Protein AF-A0A843FD79-F1 (afdb_monomer_lite)

Secondary structure (DSSP, 8-state):
--S--HHHHHHHHHHHHHH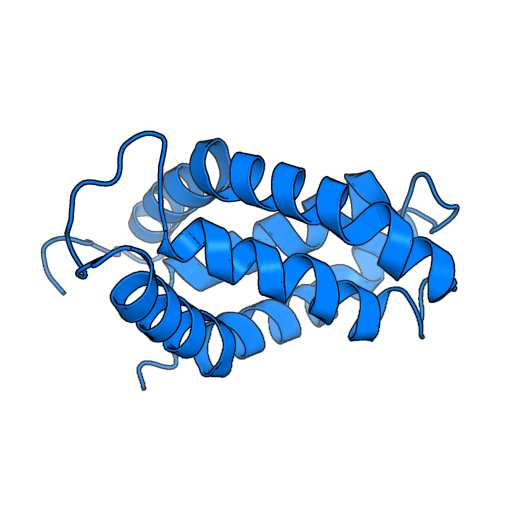HHHHTGGGT--HHHHHHTHHHHHHHHHHHIIIIIHHHHHHHHHHHH---TT---SS--HHHHHHHHHHHHHHIIIIITTTS---HHHHHHHHHHHHHHHHHIIIIIIHHHHHHHHHHHH---TT--

Sequence (145 aa):
MKLWNPIAFFISLIMSIIMPLIFATPMGMPVEICFLMWPVRWVVAYFLVNLIVHPLGLKLAGKVFGFKLGMKTGLWNPLAFFISLIMSFIMPLIFGVPIGQLPVDVLLYMWPVRWVVAYFIVSQAVNPLAFKLAGKVFGFNPMKN

pLDDT: mean 87.99, std 10.43, range [41.44, 96.81]

Radius of gyration: 15.22 Å; chains: 1; bounding box: 39×25×46 Å

Foldseek 3Di:
DPLDDLLLLQLLLVCLQPLCVVPLVVVPDDNVNSVVCSVVSSVVSSCCCVPPQQVVQQVCLCVPVVDDPPDDADLDDSSLLSSLLVCLLPSCVVPVVPPSVHDPVNSVVCSVVSSVVSSNCCSPPRSVVSVVCCCVPVVDDPVPD

Structure (mmCIF, N/CA/C/O backbone):
data_AF-A0A843FD79-F1
#
_entry.id   AF-A0A843FD79-F1
#
loop_
_atom_site.group_PDB
_atom_site.id
_atom_site.type_symbol
_atom_site.label_atom_id
_atom_site.label_alt_id
_atom_site.label_comp_id
_atom_site.label_asym_id
_atom_site.label_entity_id
_atom_site.label_seq_id
_atom_site.pdbx_PDB_ins_code
_atom_site.Cartn_x
_atom_site.Cartn_y
_atom_site.Cartn_z
_atom_site.occupancy
_atom_site.B_iso_or_equiv
_atom_site.auth_seq_id
_atom_site.auth_comp_id
_atom_site.auth_asym_id
_atom_site.auth_atom_id
_atom_site.pdbx_PDB_model_num
ATOM 1 N N . MET A 1 1 ? -2.395 15.066 14.502 1.00 46.78 1 MET A N 1
ATOM 2 C CA . MET A 1 1 ? -1.981 13.893 13.698 1.00 46.78 1 MET A CA 1
ATOM 3 C C . MET A 1 1 ? -1.102 13.006 14.565 1.00 46.78 1 MET A C 1
ATOM 5 O O . MET A 1 1 ? -0.125 13.514 15.096 1.00 46.78 1 MET A O 1
ATOM 9 N N . LYS A 1 2 ? -1.436 11.722 14.751 1.00 59.25 2 LYS A N 1
ATOM 10 C CA . LYS A 1 2 ? -0.494 10.763 15.352 1.00 59.25 2 LYS A CA 1
ATOM 11 C C . LYS A 1 2 ? 0.445 10.302 14.231 1.00 59.25 2 LYS A C 1
ATOM 13 O O . LYS A 1 2 ? 0.011 9.582 13.341 1.00 59.25 2 LYS A O 1
ATOM 18 N N . LEU A 1 3 ? 1.695 10.769 14.242 1.00 67.94 3 LEU A N 1
ATOM 19 C CA . LEU A 1 3 ? 2.735 10.342 13.287 1.00 67.94 3 LEU A CA 1
ATOM 20 C C . LEU A 1 3 ? 3.092 8.856 13.438 1.00 67.94 3 LEU A C 1
ATOM 22 O O . LEU A 1 3 ? 3.591 8.230 12.505 1.00 67.94 3 LEU A O 1
ATO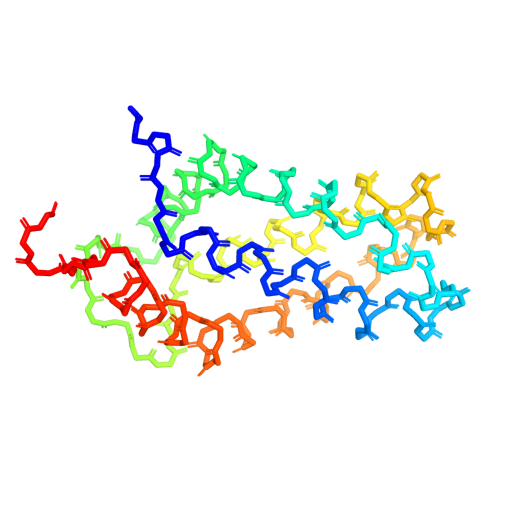M 26 N N . TRP A 1 4 ? 2.822 8.298 14.617 1.00 84.62 4 TRP A N 1
ATOM 27 C CA . TRP A 1 4 ? 3.054 6.903 14.939 1.00 84.62 4 TRP A CA 1
ATOM 28 C C . TRP A 1 4 ? 1.759 6.096 14.862 1.00 84.62 4 TRP A C 1
ATOM 30 O O . TRP A 1 4 ? 0.822 6.327 15.630 1.00 84.62 4 TRP A O 1
ATOM 40 N N . ASN A 1 5 ? 1.724 5.135 13.940 1.00 87.25 5 ASN A N 1
ATOM 41 C CA . ASN A 1 5 ? 0.656 4.154 13.820 1.00 87.25 5 ASN A CA 1
ATOM 42 C C . ASN A 1 5 ? 1.277 2.765 13.580 1.00 87.25 5 ASN A C 1
ATOM 44 O O . ASN A 1 5 ? 1.663 2.459 12.448 1.00 87.25 5 ASN A O 1
ATOM 48 N N . PRO A 1 6 ? 1.366 1.911 14.616 1.00 88.50 6 PRO A N 1
ATOM 49 C CA . PRO A 1 6 ? 2.049 0.623 14.514 1.00 88.50 6 PRO A CA 1
ATOM 50 C C . PRO A 1 6 ? 1.330 -0.364 13.586 1.00 88.50 6 PRO A C 1
ATOM 52 O O . PRO A 1 6 ? 1.966 -1.237 13.006 1.00 88.50 6 PRO A O 1
ATOM 55 N N . ILE A 1 7 ? 0.017 -0.221 13.388 1.00 89.75 7 ILE A N 1
ATOM 56 C CA . ILE A 1 7 ? -0.720 -1.051 12.428 1.00 89.75 7 ILE A CA 1
ATOM 57 C C . ILE A 1 7 ? -0.355 -0.625 11.006 1.00 89.75 7 ILE A C 1
ATOM 59 O O . ILE A 1 7 ? 0.034 -1.458 10.191 1.00 89.75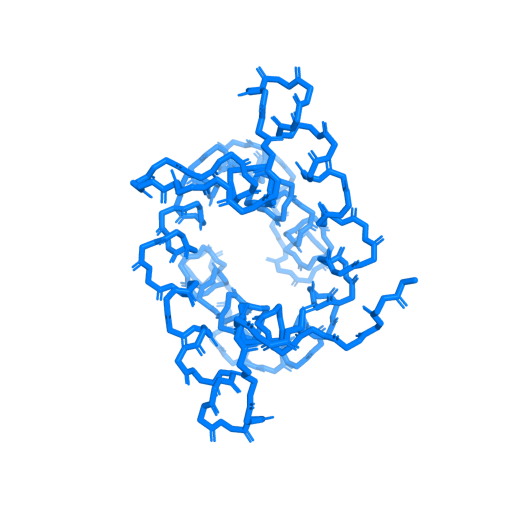 7 ILE A O 1
ATOM 63 N N . ALA A 1 8 ? -0.413 0.680 10.718 1.00 90.00 8 ALA A N 1
ATOM 64 C CA . ALA A 1 8 ? -0.031 1.203 9.408 1.00 90.00 8 ALA A CA 1
ATOM 65 C C . ALA A 1 8 ? 1.438 0.909 9.074 1.00 90.00 8 ALA A C 1
ATOM 67 O O . ALA A 1 8 ? 1.737 0.664 7.911 1.00 90.00 8 ALA A O 1
ATOM 68 N N . PHE A 1 9 ? 2.323 0.871 10.079 1.00 94.06 9 PHE A N 1
ATOM 69 C CA . PHE A 1 9 ? 3.720 0.449 9.945 1.00 94.06 9 PHE A CA 1
ATOM 70 C C . PHE A 1 9 ? 3.830 -0.951 9.337 1.00 94.06 9 P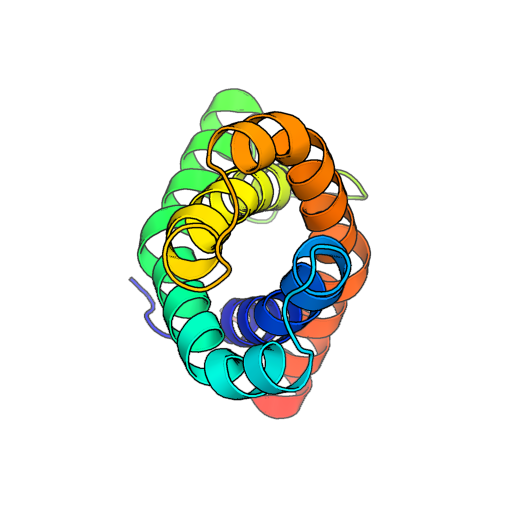HE A C 1
ATOM 72 O O . PHE A 1 9 ? 4.509 -1.128 8.329 1.00 94.06 9 PHE A O 1
ATOM 79 N N . PHE A 1 10 ? 3.138 -1.940 9.910 1.00 95.31 10 PHE A N 1
ATOM 80 C CA . PHE A 1 10 ? 3.199 -3.313 9.408 1.00 95.31 10 PHE A CA 1
ATOM 81 C C . PHE A 1 10 ? 2.461 -3.481 8.081 1.00 95.31 10 PHE A C 1
ATOM 83 O O . PHE A 1 10 ? 2.961 -4.179 7.201 1.00 95.31 10 PHE A O 1
ATOM 90 N N . ILE A 1 11 ? 1.313 -2.819 7.895 1.00 93.88 11 ILE A N 1
ATOM 91 C CA . ILE A 1 11 ? 0.595 -2.865 6.616 1.00 93.88 11 ILE A CA 1
ATOM 92 C C . ILE A 1 11 ? 1.478 -2.310 5.496 1.00 93.88 11 ILE A C 1
ATOM 94 O O . ILE A 1 11 ? 1.640 -2.972 4.473 1.00 93.88 11 ILE A O 1
ATOM 98 N N . SER A 1 12 ? 2.078 -1.129 5.673 1.00 95.12 12 SER A N 1
ATOM 99 C CA . SER A 1 12 ? 2.940 -0.542 4.645 1.00 95.12 12 SER A CA 1
ATOM 100 C C . SER A 1 12 ? 4.194 -1.386 4.409 1.00 95.12 12 SER A C 1
ATOM 102 O O . SER A 1 12 ? 4.600 -1.554 3.259 1.00 95.12 12 SER A O 1
ATOM 104 N N . LEU A 1 13 ? 4.786 -1.957 5.463 1.00 96.06 13 LEU A N 1
ATOM 105 C CA . LEU A 1 13 ? 5.967 -2.819 5.373 1.00 96.06 13 LEU A CA 1
ATOM 106 C C . LEU A 1 13 ? 5.689 -4.057 4.519 1.00 96.06 13 LEU A C 1
ATOM 108 O O . LEU A 1 13 ? 6.437 -4.348 3.591 1.00 96.06 13 LEU A O 1
ATOM 112 N N . ILE A 1 14 ? 4.582 -4.744 4.795 1.00 96.25 14 ILE A N 1
ATOM 113 C CA . ILE A 1 14 ? 4.208 -5.985 4.116 1.00 96.25 14 ILE A CA 1
ATOM 114 C C . ILE A 1 14 ? 3.745 -5.695 2.680 1.00 96.25 14 ILE A C 1
ATOM 116 O O . ILE A 1 14 ? 4.229 -6.302 1.722 1.00 96.25 14 ILE A O 1
ATOM 120 N N . MET A 1 15 ? 2.844 -4.726 2.498 1.00 96.06 15 MET A N 1
ATOM 121 C CA . MET A 1 15 ? 2.272 -4.413 1.182 1.00 96.06 15 MET A CA 1
ATOM 122 C C . MET A 1 15 ? 3.302 -3.846 0.197 1.00 96.06 15 MET A C 1
ATOM 124 O O . MET A 1 15 ? 3.159 -4.048 -1.010 1.00 96.06 15 MET A O 1
ATOM 128 N N . SER A 1 16 ? 4.347 -3.166 0.685 1.00 94.38 16 SER A N 1
ATOM 129 C CA . SER A 1 16 ? 5.426 -2.618 -0.155 1.00 94.38 16 SER A CA 1
ATOM 130 C C . SER A 1 16 ? 6.375 -3.674 -0.742 1.00 94.38 16 SER A C 1
ATOM 132 O O . SER A 1 16 ? 7.128 -3.346 -1.666 1.00 94.38 16 SER A O 1
ATOM 134 N N . ILE A 1 17 ? 6.304 -4.925 -0.266 1.00 93.81 17 ILE A N 1
ATOM 135 C CA . ILE A 1 17 ? 6.904 -6.104 -0.915 1.00 93.81 17 ILE A CA 1
ATOM 136 C C . ILE A 1 17 ? 5.864 -6.837 -1.755 1.00 93.81 17 ILE A C 1
ATOM 138 O O . ILE A 1 17 ? 6.091 -7.073 -2.939 1.00 93.81 17 ILE A O 1
ATOM 142 N N . ILE A 1 18 ? 4.728 -7.200 -1.150 1.00 94.69 18 ILE A N 1
ATOM 143 C CA . ILE A 1 18 ? 3.772 -8.129 -1.768 1.00 94.69 18 ILE A CA 1
ATOM 144 C C . ILE A 1 18 ? 3.249 -7.585 -3.100 1.00 94.69 18 ILE A C 1
ATOM 146 O O . ILE A 1 18 ? 3.234 -8.303 -4.096 1.00 94.69 18 ILE A O 1
ATOM 150 N N . MET A 1 19 ? 2.847 -6.313 -3.152 1.00 94.19 19 MET A N 1
ATOM 151 C CA . MET A 1 19 ? 2.248 -5.755 -4.369 1.00 94.19 19 MET A CA 1
ATOM 152 C C . MET A 1 19 ? 3.237 -5.676 -5.543 1.00 94.19 19 MET A C 1
ATOM 154 O O . MET A 1 19 ? 2.854 -6.054 -6.652 1.00 94.19 19 MET A O 1
ATOM 158 N N . PRO A 1 20 ? 4.493 -5.223 -5.356 1.00 89.94 20 PRO A N 1
ATOM 159 C CA . PRO A 1 20 ? 5.516 -5.339 -6.392 1.00 89.94 20 PRO A CA 1
ATOM 160 C C . PRO A 1 20 ? 5.803 -6.775 -6.836 1.00 89.94 20 PRO A C 1
ATOM 162 O O . PRO A 1 20 ? 5.903 -7.001 -8.036 1.00 89.94 20 PRO A O 1
ATOM 165 N N . LEU A 1 21 ? 5.863 -7.748 -5.922 1.00 91.75 21 LEU A N 1
ATOM 166 C CA . LEU A 1 21 ? 6.088 -9.147 -6.306 1.00 91.75 21 LEU A CA 1
ATOM 167 C C . LEU A 1 21 ? 4.946 -9.716 -7.157 1.00 91.75 21 LEU A C 1
ATOM 169 O O . LEU A 1 21 ? 5.200 -10.485 -8.076 1.00 91.75 21 LEU A O 1
ATOM 173 N N . ILE A 1 22 ? 3.698 -9.328 -6.883 1.00 92.75 22 ILE A N 1
ATOM 174 C CA . ILE A 1 22 ? 2.534 -9.802 -7.650 1.00 92.75 22 ILE A CA 1
ATOM 175 C C . ILE A 1 22 ? 2.448 -9.131 -9.024 1.00 92.75 22 ILE A C 1
ATOM 177 O O . ILE A 1 22 ? 2.030 -9.768 -9.984 1.00 92.75 22 ILE A O 1
ATOM 181 N N . PHE A 1 23 ? 2.794 -7.845 -9.129 1.00 89.38 23 PHE A N 1
ATOM 182 C CA . PHE A 1 23 ? 2.518 -7.069 -10.343 1.00 89.38 23 PHE A CA 1
ATOM 183 C C . PHE A 1 23 ? 3.764 -6.581 -11.075 1.00 89.38 23 PHE A C 1
ATOM 185 O O . PHE A 1 23 ? 3.795 -6.643 -12.291 1.00 89.38 23 PHE A O 1
ATOM 192 N N . ALA A 1 24 ? 4.785 -6.087 -10.381 1.00 82.06 24 ALA A N 1
ATOM 193 C CA . ALA A 1 24 ? 5.961 -5.524 -11.040 1.00 82.06 24 ALA A CA 1
ATOM 194 C C . ALA A 1 24 ? 6.935 -6.612 -11.514 1.00 82.06 24 ALA A C 1
ATOM 196 O O . ALA A 1 24 ? 7.432 -6.537 -12.635 1.00 82.06 24 ALA A O 1
ATOM 197 N N . THR A 1 25 ? 7.181 -7.642 -10.699 1.00 82.69 25 THR A N 1
ATOM 198 C CA . THR A 1 25 ? 8.107 -8.725 -11.066 1.00 82.69 25 THR A CA 1
ATOM 199 C C . THR A 1 25 ? 7.650 -9.506 -12.305 1.00 82.69 25 THR A C 1
ATOM 201 O O . THR A 1 25 ? 8.455 -9.656 -13.222 1.00 82.69 25 THR A O 1
ATOM 204 N N . PRO A 1 26 ? 6.371 -9.917 -12.434 1.00 83.62 26 PRO A N 1
ATOM 205 C CA . PRO A 1 26 ? 5.895 -10.576 -13.654 1.00 83.62 26 PRO A CA 1
ATOM 206 C C . PRO A 1 26 ? 5.915 -9.682 -14.901 1.00 83.62 26 PRO A C 1
ATOM 208 O O . PRO A 1 26 ? 5.852 -10.191 -16.013 1.00 83.62 26 PRO A O 1
ATOM 211 N N . MET A 1 27 ? 6.014 -8.361 -14.728 1.00 80.75 27 MET A N 1
ATOM 212 C CA . MET A 1 27 ? 6.122 -7.385 -15.819 1.00 80.75 27 MET A CA 1
ATOM 213 C C . MET A 1 27 ? 7.573 -7.053 -16.189 1.00 80.75 27 MET A C 1
ATOM 215 O O . MET A 1 27 ? 7.807 -6.121 -16.950 1.00 80.75 27 MET A O 1
ATOM 219 N N . GLY A 1 28 ? 8.548 -7.797 -15.658 1.00 80.06 28 GLY A N 1
ATOM 220 C CA . GLY A 1 28 ? 9.957 -7.655 -16.021 1.00 80.06 28 GLY A CA 1
ATOM 221 C C . GLY A 1 28 ? 10.807 -6.867 -15.027 1.00 80.06 28 GLY A C 1
ATOM 222 O O . GLY A 1 28 ? 11.992 -6.682 -15.287 1.00 80.06 28 GLY A O 1
ATOM 223 N N . MET A 1 29 ? 10.268 -6.438 -13.875 1.00 82.81 29 MET A N 1
ATOM 224 C CA . MET A 1 29 ? 11.102 -5.874 -12.805 1.00 82.81 29 MET A CA 1
ATOM 225 C C . MET A 1 29 ? 11.935 -6.985 -12.137 1.00 82.81 29 MET A C 1
ATOM 227 O O . MET A 1 29 ? 11.347 -7.896 -11.543 1.00 82.81 29 MET A O 1
ATOM 231 N N . PRO A 1 30 ? 13.278 -6.896 -12.132 1.00 87.81 30 PRO A N 1
ATOM 232 C CA . PRO A 1 30 ? 14.120 -7.841 -11.406 1.00 87.81 30 PRO A CA 1
ATOM 233 C C . PRO A 1 30 ? 13.769 -7.887 -9.915 1.00 87.81 30 PRO A C 1
ATOM 235 O O . PRO A 1 30 ? 13.499 -6.857 -9.282 1.00 87.81 30 PRO A O 1
ATOM 238 N N . VAL A 1 31 ? 13.786 -9.086 -9.336 1.00 88.81 31 VAL A N 1
ATOM 239 C CA . VAL A 1 31 ? 13.443 -9.316 -7.923 1.00 88.81 31 VAL A CA 1
ATOM 240 C C . VAL A 1 31 ? 14.408 -8.566 -6.999 1.00 88.81 31 VAL A C 1
ATOM 242 O O . VAL A 1 31 ? 14.004 -8.021 -5.972 1.00 88.81 31 VAL A O 1
ATOM 245 N N . GLU A 1 32 ? 15.669 -8.452 -7.397 1.00 89.50 32 GLU A N 1
ATOM 246 C CA . GLU A 1 32 ? 16.720 -7.726 -6.691 1.00 89.50 32 GLU A CA 1
ATOM 247 C C . GLU A 1 32 ? 16.376 -6.240 -6.580 1.00 89.50 32 GLU A C 1
ATOM 249 O O . GLU A 1 32 ? 16.468 -5.664 -5.498 1.00 89.50 32 GLU A O 1
ATOM 254 N N . ILE A 1 33 ? 15.896 -5.627 -7.668 1.00 85.62 33 ILE A N 1
ATOM 255 C CA . ILE A 1 33 ? 15.451 -4.226 -7.671 1.00 85.62 33 ILE A CA 1
ATOM 256 C C . ILE A 1 33 ? 14.215 -4.064 -6.783 1.00 85.62 33 ILE A C 1
ATOM 258 O O . ILE A 1 33 ? 14.094 -3.075 -6.051 1.00 85.62 33 ILE A O 1
ATOM 262 N N . CYS A 1 34 ? 13.312 -5.051 -6.785 1.00 87.69 34 CYS A N 1
ATOM 263 C CA . CYS A 1 34 ? 12.177 -5.062 -5.872 1.00 87.69 34 CYS A CA 1
ATOM 264 C C . CYS A 1 34 ? 12.649 -4.974 -4.411 1.00 87.69 34 CYS A C 1
ATOM 266 O O . CYS A 1 34 ? 12.173 -4.091 -3.692 1.00 87.69 34 CYS A O 1
ATOM 268 N N . PHE A 1 35 ? 13.606 -5.794 -3.976 1.00 91.25 35 PHE A N 1
ATOM 269 C CA . PHE A 1 35 ? 14.121 -5.749 -2.603 1.00 91.25 35 PHE A CA 1
ATOM 270 C C . PHE A 1 35 ? 14.998 -4.526 -2.313 1.00 91.25 35 PHE A C 1
ATOM 272 O O . PHE A 1 35 ? 14.864 -3.936 -1.243 1.00 91.25 35 PHE A O 1
ATOM 279 N N . LEU A 1 36 ? 15.826 -4.082 -3.258 1.00 91.56 36 LEU A N 1
ATOM 280 C CA . LEU A 1 36 ? 16.681 -2.903 -3.087 1.00 91.56 36 LEU A CA 1
ATOM 281 C C . LEU A 1 36 ? 15.851 -1.639 -2.826 1.00 91.56 36 LEU A C 1
ATOM 283 O O . LEU A 1 36 ? 16.153 -0.852 -1.933 1.00 91.56 36 LEU A O 1
ATOM 287 N N . MET A 1 37 ? 14.760 -1.470 -3.573 1.00 90.19 37 MET A N 1
ATOM 288 C CA . MET A 1 37 ? 13.866 -0.318 -3.445 1.00 90.19 37 MET A CA 1
ATOM 289 C C . MET A 1 37 ? 12.805 -0.492 -2.349 1.00 90.19 37 MET A C 1
ATOM 291 O O . MET A 1 37 ? 12.031 0.435 -2.092 1.00 90.19 37 MET A O 1
ATOM 295 N N . TRP A 1 38 ? 12.736 -1.656 -1.696 1.00 93.00 38 TRP A N 1
ATOM 296 C CA . TRP A 1 38 ? 11.719 -1.934 -0.683 1.00 93.00 38 TRP A CA 1
ATOM 297 C C . TRP A 1 38 ? 11.750 -0.947 0.493 1.00 93.00 38 TRP A C 1
ATOM 299 O O . TRP A 1 38 ? 10.687 -0.383 0.766 1.00 93.00 38 TRP A O 1
ATOM 309 N N . PRO A 1 39 ? 12.897 -0.648 1.140 1.00 94.94 39 PRO A N 1
ATOM 310 C CA . PRO A 1 39 ? 12.925 0.282 2.270 1.00 94.94 39 PRO A CA 1
ATOM 311 C C . PRO A 1 39 ? 12.373 1.663 1.905 1.00 94.94 39 PRO A C 1
ATOM 313 O O . PRO A 1 39 ? 11.585 2.242 2.649 1.00 94.94 39 PRO A O 1
ATOM 316 N N . VAL A 1 40 ? 12.714 2.159 0.712 1.00 94.44 40 VAL A N 1
ATOM 317 C CA . VAL A 1 40 ? 12.237 3.455 0.214 1.00 94.44 40 VAL A CA 1
ATOM 318 C C . VAL A 1 40 ? 10.729 3.416 -0.038 1.00 94.44 40 VAL A C 1
ATOM 320 O O . VAL A 1 40 ? 9.997 4.276 0.456 1.00 94.44 40 VAL A O 1
ATOM 323 N N . ARG A 1 41 ? 10.231 2.396 -0.755 1.00 93.88 41 ARG A N 1
ATOM 324 C CA . ARG A 1 41 ? 8.789 2.236 -1.017 1.00 93.88 41 ARG A CA 1
ATOM 325 C C . ARG A 1 41 ? 7.990 2.097 0.269 1.00 93.88 41 ARG A C 1
ATOM 327 O O . ARG A 1 41 ? 6.893 2.639 0.362 1.00 93.88 41 ARG A O 1
ATOM 334 N N . TRP A 1 42 ? 8.523 1.371 1.242 1.00 96.00 42 TRP A N 1
ATOM 335 C CA . TRP A 1 42 ? 7.902 1.186 2.542 1.00 96.00 42 TRP A CA 1
ATOM 336 C C . TRP A 1 42 ? 7.742 2.514 3.286 1.00 96.00 42 TRP A C 1
ATOM 338 O O . TRP A 1 42 ? 6.629 2.839 3.706 1.00 96.00 42 TRP A O 1
ATOM 348 N N . VAL A 1 43 ? 8.821 3.290 3.412 1.00 95.50 43 VAL A N 1
ATOM 349 C CA . VAL A 1 43 ? 8.806 4.590 4.096 1.00 95.50 43 VAL A CA 1
ATOM 350 C C . VAL A 1 43 ? 7.814 5.536 3.421 1.00 95.50 43 VAL A C 1
ATOM 352 O O . VAL A 1 43 ? 6.960 6.118 4.093 1.00 95.50 43 VAL A O 1
ATOM 355 N N . VAL A 1 44 ? 7.849 5.625 2.088 1.00 95.25 44 VAL A N 1
ATOM 356 C CA . VAL A 1 44 ? 6.900 6.451 1.330 1.00 95.25 44 VAL A CA 1
ATOM 357 C C . VAL A 1 44 ? 5.462 5.978 1.545 1.00 95.25 44 VAL A C 1
ATOM 359 O O . VAL A 1 44 ? 4.597 6.795 1.858 1.00 95.25 44 VAL A O 1
ATOM 362 N N . ALA A 1 45 ? 5.195 4.672 1.464 1.00 95.12 45 ALA A N 1
ATOM 363 C CA . ALA A 1 45 ? 3.862 4.126 1.703 1.00 95.12 45 ALA A CA 1
ATOM 364 C C . ALA A 1 45 ? 3.364 4.417 3.127 1.00 95.12 45 ALA A C 1
ATOM 366 O O . ALA A 1 45 ? 2.205 4.785 3.299 1.00 95.12 45 ALA A O 1
ATOM 367 N N . TYR A 1 46 ? 4.222 4.289 4.143 1.00 95.31 46 TYR A N 1
ATOM 368 C CA . TYR A 1 46 ? 3.870 4.568 5.536 1.00 95.31 46 TYR A CA 1
ATOM 369 C C . TYR A 1 46 ? 3.404 6.014 5.726 1.00 95.31 46 TYR A C 1
ATOM 371 O O . TYR A 1 46 ? 2.333 6.258 6.291 1.00 95.31 46 TYR A O 1
ATOM 379 N N . PHE A 1 47 ? 4.187 6.975 5.235 1.00 94.88 47 PHE A N 1
ATOM 380 C CA . PHE A 1 47 ? 3.849 8.389 5.367 1.00 94.88 47 PHE A CA 1
ATOM 381 C C . PHE A 1 47 ? 2.633 8.763 4.529 1.00 94.88 47 PHE A C 1
ATOM 383 O O . PHE A 1 47 ? 1.739 9.446 5.024 1.00 94.88 47 PHE A O 1
ATOM 390 N N . LEU A 1 48 ? 2.549 8.273 3.294 1.00 93.88 48 LEU A N 1
ATOM 391 C CA . LEU A 1 48 ? 1.435 8.580 2.406 1.00 93.88 48 LEU A CA 1
ATOM 392 C C . LEU A 1 48 ? 0.109 8.033 2.958 1.00 93.88 48 LEU A C 1
ATOM 394 O O . LEU A 1 48 ? -0.897 8.747 2.965 1.00 93.88 48 LEU A O 1
ATOM 398 N N . VAL A 1 49 ? 0.118 6.817 3.518 1.00 92.25 49 VAL A N 1
ATOM 399 C CA . VAL A 1 49 ? -1.044 6.247 4.213 1.00 92.25 49 VAL A CA 1
ATOM 400 C C . VAL A 1 49 ? -1.415 7.080 5.431 1.00 92.25 49 VAL A C 1
ATOM 402 O O . VAL A 1 49 ? -2.559 7.512 5.532 1.00 92.25 49 VAL A O 1
ATOM 405 N N . ASN A 1 50 ? -0.483 7.343 6.346 1.00 90.88 50 ASN A N 1
ATOM 406 C CA . ASN A 1 50 ? -0.826 8.002 7.607 1.00 90.88 50 ASN A CA 1
ATOM 407 C C . ASN A 1 50 ? -1.211 9.476 7.450 1.00 90.88 50 ASN A C 1
ATOM 409 O O . ASN A 1 50 ? -2.093 9.953 8.164 1.00 90.88 50 ASN A O 1
ATOM 413 N N . LEU A 1 51 ? -0.557 10.201 6.542 1.00 91.06 51 LEU A N 1
ATOM 414 C CA . LEU A 1 51 ? -0.728 11.647 6.425 1.00 91.06 51 LEU A CA 1
ATOM 415 C C . LEU A 1 51 ? -1.862 12.036 5.477 1.00 91.06 51 LEU A C 1
ATOM 417 O O . LEU A 1 51 ? -2.538 13.032 5.726 1.00 91.06 51 LEU A O 1
ATOM 421 N N . ILE A 1 52 ? -2.080 11.264 4.410 1.00 92.62 52 ILE A N 1
ATOM 422 C CA . ILE A 1 52 ? -2.961 11.670 3.308 1.00 92.62 52 ILE A CA 1
ATOM 423 C C . ILE A 1 52 ? -4.088 10.658 3.116 1.00 92.62 52 ILE A C 1
ATOM 425 O O . ILE A 1 52 ? -5.268 10.995 3.244 1.00 92.62 52 ILE A O 1
ATOM 429 N N . VAL A 1 53 ? -3.740 9.405 2.825 1.00 93.31 53 VAL A N 1
ATOM 430 C CA . VAL A 1 53 ? -4.704 8.438 2.288 1.00 93.31 53 VAL A CA 1
ATOM 431 C C . VAL A 1 53 ? -5.648 7.903 3.354 1.00 93.31 53 VAL A C 1
ATOM 433 O O . VAL A 1 53 ? -6.827 7.731 3.073 1.00 93.31 53 VAL A O 1
ATOM 436 N N . HIS A 1 54 ? -5.192 7.691 4.585 1.00 91.19 54 HIS A N 1
ATOM 437 C CA . HIS A 1 54 ? -6.061 7.235 5.667 1.00 91.19 54 HIS A CA 1
ATOM 438 C C . HIS A 1 54 ? -7.092 8.305 6.080 1.00 91.19 54 HIS A C 1
ATOM 440 O O . HIS A 1 54 ? -8.281 7.981 6.118 1.00 91.19 54 HIS A O 1
ATOM 446 N N . PRO A 1 55 ? -6.722 9.582 6.331 1.00 91.44 55 PRO A N 1
ATOM 447 C CA . PRO A 1 55 ? -7.707 10.643 6.558 1.00 91.44 55 PRO A CA 1
ATOM 448 C C . PRO A 1 55 ? -8.706 10.799 5.407 1.00 91.44 55 PRO A C 1
ATOM 450 O O . PRO A 1 55 ? -9.902 10.974 5.646 1.00 91.44 55 PRO A O 1
ATOM 453 N N . LEU A 1 56 ? -8.232 10.720 4.161 1.00 93.31 56 LEU A N 1
ATOM 454 C CA . LEU A 1 56 ? -9.090 10.803 2.983 1.00 93.31 56 LEU A CA 1
ATOM 455 C C . LEU A 1 56 ? -10.026 9.591 2.885 1.00 93.31 56 LEU A C 1
ATOM 457 O O . LEU A 1 56 ? -11.228 9.758 2.697 1.00 93.31 56 LEU A O 1
ATOM 461 N N . GLY A 1 57 ? -9.498 8.386 3.085 1.00 92.38 57 GLY A N 1
ATOM 462 C CA . GLY A 1 57 ? -10.251 7.138 3.084 1.00 92.38 57 GLY A CA 1
ATOM 463 C C . GLY A 1 57 ? -11.338 7.116 4.154 1.00 92.38 57 GLY A C 1
ATOM 464 O O . GLY A 1 57 ? -12.453 6.702 3.861 1.00 92.38 57 GLY A O 1
ATOM 465 N N . LEU A 1 58 ? -11.071 7.641 5.355 1.00 91.50 58 LEU A N 1
ATOM 466 C CA . LEU A 1 58 ? -12.088 7.797 6.401 1.00 91.50 58 LEU A CA 1
ATOM 467 C C . LEU A 1 58 ? -13.212 8.745 5.975 1.00 91.50 58 LEU A C 1
ATOM 469 O O . LEU A 1 58 ? -14.385 8.416 6.147 1.00 91.50 58 LEU A O 1
ATOM 473 N N . LYS A 1 59 ? -12.868 9.904 5.399 1.00 93.12 59 LYS A N 1
ATOM 474 C CA . LYS A 1 59 ? -13.858 10.870 4.899 1.00 93.12 59 LYS A CA 1
ATOM 475 C C . LYS A 1 59 ? -14.721 10.264 3.791 1.00 93.12 59 LYS A C 1
ATOM 477 O O . LYS A 1 59 ? -15.939 10.421 3.819 1.00 93.12 59 LYS A O 1
ATOM 482 N N . LEU A 1 60 ? -14.109 9.556 2.842 1.00 94.75 60 LEU A N 1
ATOM 483 C CA . LEU A 1 60 ? -14.815 8.898 1.740 1.00 94.75 60 LEU A CA 1
ATOM 484 C C . LEU A 1 60 ? -15.686 7.740 2.238 1.00 94.75 60 LEU A C 1
ATOM 486 O O . LEU A 1 60 ? -16.854 7.662 1.873 1.00 94.75 60 LEU A O 1
ATOM 490 N N . ALA A 1 61 ? -15.161 6.895 3.125 1.00 93.44 61 ALA A N 1
ATOM 491 C CA . ALA A 1 61 ? -15.905 5.803 3.746 1.00 93.44 61 ALA A CA 1
ATOM 492 C C . ALA A 1 61 ? -17.135 6.316 4.505 1.00 93.44 61 ALA A C 1
ATOM 494 O O . ALA A 1 61 ? -18.228 5.769 4.352 1.00 93.44 61 ALA A O 1
ATOM 495 N N . GLY A 1 62 ? -16.973 7.388 5.285 1.00 92.38 62 GLY A N 1
ATOM 496 C CA . GLY A 1 62 ? -18.072 8.037 5.993 1.00 92.38 62 GLY A CA 1
ATOM 497 C C . GLY A 1 62 ? -19.110 8.635 5.044 1.00 92.38 62 GLY A C 1
ATOM 498 O O . GLY A 1 62 ? -20.303 8.429 5.237 1.00 92.38 62 GLY A O 1
ATOM 499 N N . LYS A 1 63 ? -18.667 9.332 3.990 1.00 94.31 63 LYS A N 1
ATOM 500 C CA . LYS A 1 63 ? -19.556 10.013 3.038 1.00 94.31 63 LYS A CA 1
ATOM 501 C C . LYS A 1 63 ? -20.323 9.051 2.126 1.00 94.31 63 LYS A C 1
ATOM 503 O O . LYS A 1 63 ? -21.494 9.287 1.865 1.00 94.31 63 LYS A O 1
ATOM 508 N N . VAL A 1 64 ? -19.665 8.012 1.615 1.00 94.44 64 VAL A N 1
ATOM 509 C CA . VAL A 1 64 ? -20.233 7.109 0.597 1.00 94.44 64 VAL A CA 1
ATOM 510 C C . VAL A 1 64 ? -20.981 5.940 1.232 1.00 94.44 64 VAL A C 1
ATOM 512 O O . VAL A 1 64 ? -22.030 5.547 0.737 1.00 94.44 64 VAL A O 1
ATOM 515 N N . PHE A 1 65 ? -20.464 5.396 2.337 1.00 91.94 65 PHE A N 1
ATOM 516 C CA . PHE A 1 65 ? -20.992 4.173 2.951 1.00 91.94 65 PHE A CA 1
ATOM 517 C C . PHE A 1 65 ? -21.489 4.371 4.389 1.00 91.94 65 PHE A C 1
ATOM 519 O O . PHE A 1 65 ? -21.784 3.391 5.068 1.00 91.94 65 PHE A O 1
ATOM 526 N N . GLY A 1 66 ? -21.540 5.609 4.894 1.00 89.44 66 GLY A N 1
ATOM 527 C CA . GLY A 1 66 ? -21.957 5.887 6.273 1.00 89.44 66 GLY A CA 1
ATOM 528 C C . GLY A 1 66 ? -21.023 5.296 7.337 1.00 89.44 66 GLY A C 1
ATOM 529 O O . GLY A 1 66 ? -21.431 5.126 8.486 1.00 89.44 66 GLY A O 1
ATOM 530 N N . PHE A 1 67 ? -19.783 4.948 6.972 1.00 88.38 67 PHE A N 1
ATOM 531 C CA . PHE A 1 67 ? -18.839 4.275 7.863 1.00 88.38 67 PHE A CA 1
ATOM 532 C C . PHE A 1 67 ? -18.450 5.154 9.058 1.00 88.38 67 PHE A C 1
ATOM 534 O O . PHE A 1 67 ? -18.080 6.320 8.900 1.00 88.38 67 PHE A O 1
ATOM 541 N N . LYS A 1 68 ? -18.456 4.564 10.257 1.00 83.94 68 LYS A N 1
ATOM 542 C CA . LYS A 1 68 ? -17.958 5.185 11.491 1.00 83.94 68 LYS A CA 1
ATOM 543 C C . LYS A 1 68 ? -16.806 4.367 12.065 1.00 83.94 68 LYS A C 1
ATOM 545 O O . LYS A 1 68 ? -16.820 3.136 12.019 1.00 83.94 68 LYS A O 1
ATOM 550 N N . LEU A 1 69 ? -15.817 5.059 12.631 1.00 76.12 69 LEU A N 1
ATOM 551 C CA . LEU A 1 69 ? -14.695 4.416 13.314 1.00 76.12 69 LEU A CA 1
ATOM 552 C C . LEU A 1 69 ? -15.232 3.496 14.427 1.00 76.12 69 LEU A C 1
ATOM 554 O O . LEU A 1 69 ? -16.109 3.900 15.185 1.00 76.12 69 LEU A O 1
ATOM 558 N N . GLY A 1 70 ? -14.734 2.261 14.505 1.00 70.00 70 GLY A N 1
ATOM 559 C CA . GLY A 1 70 ? -15.199 1.270 15.484 1.00 70.00 70 GLY A CA 1
ATOM 560 C C . GLY A 1 70 ? -16.397 0.419 15.041 1.00 70.00 70 GLY A C 1
ATOM 561 O O . GLY A 1 70 ? -16.759 -0.516 15.754 1.00 70.00 70 GLY A O 1
ATOM 562 N N . MET A 1 71 ? -16.986 0.658 13.860 1.00 77.06 71 MET A N 1
ATOM 563 C CA . MET A 1 71 ? -17.964 -0.284 13.303 1.00 77.06 71 MET A CA 1
ATOM 564 C C . MET A 1 71 ? -17.304 -1.630 12.995 1.00 77.06 71 MET A C 1
ATOM 566 O O . MET A 1 71 ? -16.276 -1.694 12.313 1.00 77.06 71 MET A O 1
ATOM 570 N N . LYS A 1 72 ? -17.939 -2.717 13.454 1.00 67.00 72 LYS A N 1
ATOM 571 C CA . LYS A 1 72 ? -17.568 -4.077 13.056 1.00 67.00 72 LYS A CA 1
ATOM 572 C C . LYS A 1 72 ? -17.821 -4.229 11.562 1.00 67.00 72 LYS A C 1
ATOM 574 O O . LYS A 1 72 ? -18.953 -4.324 11.103 1.00 67.00 72 LYS A O 1
ATOM 579 N N . THR A 1 73 ? -16.730 -4.225 10.822 1.00 66.88 73 THR A N 1
ATOM 580 C CA . THR A 1 73 ? -16.681 -4.489 9.394 1.00 66.88 73 THR A CA 1
ATOM 581 C C . THR A 1 73 ? -16.255 -5.941 9.259 1.00 66.88 73 THR A C 1
ATOM 583 O O . THR A 1 73 ? -15.189 -6.312 9.739 1.00 66.88 73 THR A O 1
ATOM 586 N N . GLY A 1 74 ? -17.146 -6.795 8.748 1.00 72.56 74 GLY A N 1
ATOM 587 C CA . GLY A 1 74 ? -16.836 -8.204 8.497 1.00 72.56 74 GLY A CA 1
ATOM 588 C C . GLY A 1 74 ? -15.875 -8.335 7.312 1.00 72.56 74 GLY A C 1
ATOM 589 O O . GLY A 1 74 ? -14.814 -7.724 7.276 1.00 72.56 74 GLY A O 1
ATOM 590 N N . LEU A 1 75 ? -16.279 -9.075 6.279 1.00 72.75 75 LEU A N 1
ATOM 591 C CA . LEU A 1 75 ? -15.518 -9.146 5.021 1.00 72.75 75 LEU A CA 1
ATOM 592 C C . LEU A 1 75 ? -15.508 -7.816 4.239 1.00 72.75 75 LEU A C 1
ATOM 594 O O . LEU A 1 75 ? -14.676 -7.618 3.352 1.00 72.75 75 LEU A O 1
ATOM 598 N N . TRP A 1 76 ? -16.432 -6.908 4.565 1.00 86.31 76 TRP A N 1
ATOM 599 C CA . TRP A 1 76 ? -16.564 -5.592 3.953 1.00 86.31 76 TRP A CA 1
ATOM 600 C C . TRP A 1 76 ? -16.001 -4.501 4.861 1.00 86.31 76 TRP A C 1
ATOM 602 O O . TRP A 1 76 ? -16.594 -4.212 5.900 1.00 86.31 76 TRP A O 1
ATOM 612 N N . ASN A 1 77 ? -14.895 -3.874 4.450 1.00 89.00 77 ASN A N 1
ATOM 613 C CA . ASN A 1 77 ? -14.277 -2.749 5.148 1.00 89.00 77 ASN A CA 1
ATOM 614 C C . ASN A 1 77 ? -14.167 -1.520 4.216 1.00 89.00 77 ASN A C 1
ATOM 616 O O . ASN A 1 77 ? -13.224 -1.436 3.424 1.00 89.00 77 ASN A O 1
ATOM 620 N N . PRO A 1 78 ? -15.087 -0.538 4.333 1.00 90.81 78 PRO A N 1
ATOM 621 C CA . PRO A 1 78 ? -15.088 0.687 3.529 1.00 90.81 78 PRO A CA 1
ATOM 622 C C . PRO A 1 78 ? -13.785 1.490 3.576 1.00 90.81 78 PRO A C 1
ATOM 624 O O . PRO A 1 78 ? -13.392 2.102 2.584 1.00 90.81 78 PRO A O 1
ATOM 627 N N . LEU A 1 79 ? -13.100 1.505 4.721 1.00 91.06 79 LEU A N 1
ATOM 628 C CA . LEU A 1 79 ? -11.840 2.228 4.859 1.00 91.06 79 LEU A CA 1
ATOM 629 C C . LEU A 1 79 ? -10.731 1.538 4.059 1.00 91.06 79 LEU A C 1
ATOM 631 O O . LEU A 1 79 ? -10.046 2.189 3.271 1.00 91.06 79 LEU A O 1
ATOM 635 N N . ALA A 1 80 ? -10.585 0.221 4.221 1.00 92.06 80 ALA A N 1
ATOM 636 C CA . ALA A 1 80 ? -9.620 -0.563 3.454 1.00 92.06 80 ALA A CA 1
ATOM 637 C C . ALA A 1 80 ? -9.908 -0.494 1.946 1.00 92.06 80 ALA A C 1
ATOM 639 O O . ALA A 1 80 ? -8.975 -0.414 1.155 1.00 92.06 80 ALA A O 1
ATOM 640 N N . PHE A 1 81 ? -11.182 -0.449 1.545 1.00 95.00 81 PHE A N 1
ATOM 641 C CA . PHE A 1 81 ? -11.598 -0.276 0.152 1.00 95.00 81 PHE A CA 1
ATOM 642 C C . PHE A 1 81 ? -11.007 0.993 -0.471 1.00 95.00 81 PHE A C 1
ATOM 644 O O . PHE A 1 81 ? -10.336 0.908 -1.502 1.00 95.00 81 PHE A O 1
ATOM 651 N N . PHE A 1 82 ? -11.193 2.153 0.170 1.00 96.25 82 PHE A N 1
ATOM 652 C CA . PHE A 1 82 ? -10.682 3.425 -0.349 1.00 96.25 82 PHE A CA 1
ATOM 653 C C . PHE A 1 82 ? -9.165 3.546 -0.237 1.00 96.25 82 PHE A C 1
ATOM 655 O O . PHE A 1 82 ? -8.531 4.041 -1.169 1.00 96.25 82 PHE A O 1
ATOM 662 N N . ILE A 1 83 ? -8.564 3.074 0.860 1.00 94.50 83 ILE A N 1
ATOM 663 C CA . ILE A 1 83 ? -7.103 3.070 0.992 1.00 94.50 83 ILE A CA 1
ATOM 664 C C . ILE A 1 83 ? -6.490 2.233 -0.132 1.00 94.50 83 ILE A C 1
ATOM 666 O O . ILE A 1 83 ? -5.604 2.717 -0.830 1.00 94.50 83 ILE A O 1
ATOM 670 N N . SER A 1 84 ? -6.985 1.017 -0.363 1.00 96.38 84 SER A N 1
ATOM 671 C CA . SER A 1 84 ? -6.487 0.156 -1.437 1.00 96.38 84 SER A CA 1
ATOM 672 C C . SER A 1 84 ? -6.733 0.755 -2.820 1.00 96.38 84 SER A C 1
ATOM 674 O O . SER A 1 84 ? -5.857 0.650 -3.677 1.00 96.38 84 SER A O 1
ATOM 676 N N . LEU A 1 85 ? -7.870 1.422 -3.050 1.00 96.81 85 LEU A N 1
ATOM 677 C CA . LEU A 1 85 ? -8.172 2.094 -4.321 1.00 96.81 85 LEU A CA 1
ATOM 678 C C . LEU A 1 85 ? -7.123 3.160 -4.640 1.00 96.81 85 LEU A C 1
ATOM 680 O O . LEU A 1 85 ? -6.544 3.166 -5.723 1.00 96.81 85 LEU A O 1
ATOM 684 N N . ILE A 1 86 ? -6.836 4.018 -3.665 1.00 96.12 86 ILE A N 1
ATOM 685 C CA . ILE A 1 86 ? -5.902 5.131 -3.820 1.00 96.12 86 ILE A CA 1
ATOM 686 C C . ILE A 1 86 ? -4.457 4.618 -3.906 1.00 96.12 86 ILE A C 1
ATOM 688 O O . ILE A 1 86 ? -3.714 4.978 -4.818 1.00 96.12 86 ILE A O 1
ATOM 692 N N . MET A 1 87 ? -4.047 3.738 -2.988 1.00 96.19 87 MET A N 1
ATOM 693 C CA . MET A 1 87 ? -2.670 3.235 -2.916 1.00 96.19 87 MET A CA 1
ATOM 694 C C . MET A 1 87 ? -2.283 2.374 -4.120 1.00 96.19 87 MET A C 1
ATOM 696 O O . MET A 1 87 ? -1.127 2.416 -4.544 1.00 96.19 87 MET A O 1
ATOM 700 N N . SER A 1 88 ? -3.230 1.614 -4.681 1.00 95.31 88 SER A N 1
ATOM 701 C CA . SER A 1 88 ? -2.998 0.797 -5.883 1.00 95.31 88 SER A CA 1
ATOM 702 C C . SER A 1 88 ? -2.767 1.628 -7.146 1.00 95.31 88 SER A C 1
ATOM 704 O O . SER A 1 88 ? -2.211 1.097 -8.104 1.00 95.31 88 SER A O 1
ATOM 706 N N . PHE A 1 89 ? -3.133 2.913 -7.136 1.00 94.38 89 PHE A N 1
ATOM 707 C CA . PHE A 1 89 ? -2.836 3.856 -8.211 1.00 94.38 89 PHE A CA 1
ATOM 708 C C . PHE A 1 89 ? -1.587 4.696 -7.926 1.00 94.38 89 PHE A C 1
ATOM 710 O O . PHE A 1 89 ? -0.697 4.805 -8.768 1.00 94.38 89 PHE A O 1
ATOM 717 N N . ILE A 1 90 ? -1.488 5.264 -6.719 1.00 94.75 90 ILE A N 1
ATOM 718 C CA . ILE A 1 90 ? -0.442 6.237 -6.375 1.00 94.75 90 ILE A CA 1
ATOM 719 C C . ILE A 1 90 ? 0.937 5.586 -6.260 1.00 94.75 90 ILE A C 1
ATOM 721 O O . ILE A 1 90 ? 1.903 6.101 -6.817 1.00 94.75 90 ILE A O 1
ATOM 725 N N . MET A 1 91 ? 1.067 4.457 -5.555 1.00 93.81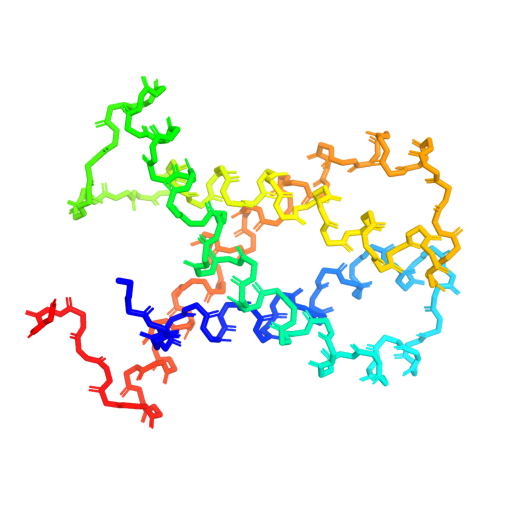 91 MET A N 1
ATOM 726 C CA . MET A 1 91 ? 2.387 3.832 -5.375 1.00 93.81 91 MET A CA 1
ATOM 727 C C . MET A 1 91 ? 3.033 3.433 -6.708 1.00 93.81 91 MET A C 1
ATOM 729 O O . MET A 1 91 ? 4.223 3.685 -6.900 1.00 93.81 91 MET A O 1
ATOM 733 N N . PRO A 1 92 ? 2.291 2.851 -7.661 1.00 90.44 92 PRO A N 1
ATOM 734 C CA . PRO A 1 92 ? 2.844 2.538 -8.970 1.00 90.44 92 PRO A CA 1
ATOM 735 C C . PRO A 1 92 ? 3.056 3.768 -9.845 1.00 90.44 92 PRO A C 1
ATOM 737 O O . PRO A 1 92 ? 3.972 3.754 -10.654 1.00 90.44 92 PRO A O 1
ATOM 740 N N . LEU A 1 93 ? 2.275 4.832 -9.672 1.00 91.50 93 LEU A N 1
ATOM 741 C CA . LEU A 1 93 ? 2.556 6.097 -10.342 1.00 91.50 93 LEU A CA 1
ATOM 742 C C . LEU A 1 93 ? 3.900 6.690 -9.884 1.00 91.50 93 LEU A C 1
ATOM 744 O O . LEU A 1 93 ? 4.649 7.199 -10.706 1.00 91.50 93 LEU A O 1
ATOM 748 N N . ILE A 1 94 ? 4.231 6.581 -8.592 1.00 90.31 94 ILE A N 1
ATOM 749 C CA . ILE A 1 94 ? 5.486 7.101 -8.021 1.00 90.31 94 ILE A CA 1
ATOM 750 C C . ILE A 1 94 ? 6.688 6.205 -8.349 1.00 90.31 94 ILE A C 1
ATOM 752 O O . ILE A 1 94 ? 7.770 6.708 -8.631 1.00 90.31 94 ILE A O 1
ATOM 756 N N . PHE A 1 95 ? 6.530 4.881 -8.280 1.00 87.00 95 PHE A N 1
ATOM 757 C CA . PHE A 1 95 ? 7.657 3.944 -8.398 1.00 87.00 95 PHE A CA 1
ATOM 758 C C . PHE A 1 95 ? 7.603 3.074 -9.653 1.00 87.00 95 PHE A C 1
ATOM 760 O O . PHE A 1 95 ? 8.634 2.768 -10.240 1.00 87.00 95 PHE A O 1
ATOM 767 N N . GLY A 1 96 ? 6.412 2.652 -10.065 1.00 79.88 96 GLY A N 1
ATOM 768 C CA . GLY A 1 96 ? 6.226 1.791 -11.231 1.00 79.88 96 GLY A CA 1
A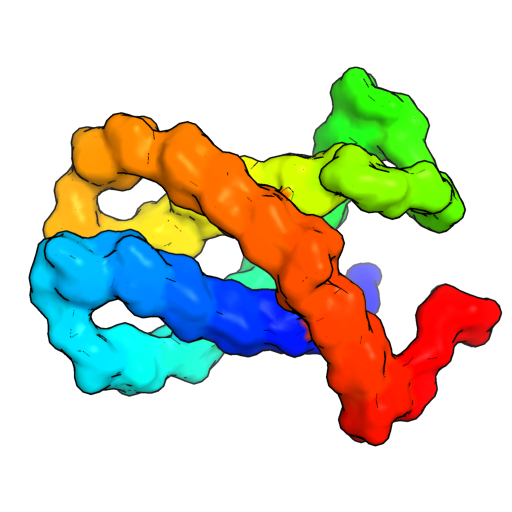TOM 769 C C . GLY A 1 96 ? 6.531 2.520 -12.534 1.00 79.88 96 GLY A C 1
ATOM 770 O O . GLY A 1 96 ? 7.329 2.021 -13.312 1.00 79.88 96 GLY A O 1
ATOM 771 N N . VAL A 1 97 ? 5.953 3.703 -12.749 1.00 80.12 97 VAL A N 1
ATOM 772 C CA . VAL A 1 97 ? 6.172 4.482 -13.980 1.00 80.12 97 VAL A CA 1
ATOM 773 C C . VAL A 1 97 ? 7.614 5.002 -14.076 1.00 80.12 97 VAL A C 1
ATOM 775 O O . VAL A 1 97 ? 8.255 4.752 -15.093 1.00 80.12 97 VAL A O 1
ATOM 778 N N . PRO A 1 98 ? 8.189 5.650 -13.040 1.00 77.75 98 PRO A N 1
ATOM 779 C CA . PRO A 1 98 ? 9.498 6.288 -13.188 1.00 77.75 98 PRO A CA 1
ATOM 780 C C . PRO A 1 98 ? 10.674 5.313 -13.069 1.00 77.75 98 PRO A C 1
ATOM 782 O O . PRO A 1 98 ? 11.720 5.551 -13.660 1.00 77.75 98 PRO A O 1
ATOM 785 N N . ILE A 1 99 ? 10.526 4.235 -12.289 1.00 74.12 99 ILE A N 1
ATOM 786 C CA . ILE A 1 99 ? 11.634 3.323 -11.945 1.00 74.12 99 ILE A CA 1
ATOM 787 C C . ILE A 1 99 ? 11.383 1.916 -12.488 1.00 74.12 99 ILE A C 1
ATOM 789 O O . ILE A 1 99 ? 12.301 1.261 -12.967 1.00 74.12 99 ILE A O 1
ATOM 793 N N . GLY A 1 100 ? 10.138 1.448 -12.434 1.00 67.25 100 GLY A N 1
ATOM 794 C CA . GLY A 1 100 ? 9.742 0.132 -12.936 1.00 67.25 100 GLY A CA 1
ATOM 795 C C . GLY A 1 100 ? 9.441 0.075 -14.430 1.00 67.25 100 GLY A C 1
ATOM 796 O O . GLY A 1 100 ? 8.985 -0.971 -14.876 1.00 67.25 100 GLY A O 1
ATOM 797 N N . GLN A 1 101 ? 9.639 1.177 -15.166 1.00 74.31 101 GLN A N 1
ATOM 798 C CA . GLN A 1 101 ? 9.338 1.304 -16.598 1.00 74.31 101 GLN A CA 1
ATOM 799 C C . GLN A 1 101 ? 7.903 0.886 -16.965 1.00 74.31 101 GLN A C 1
ATOM 801 O O . GLN A 1 101 ? 7.638 0.477 -18.091 1.00 74.31 101 GLN A O 1
ATOM 806 N N . LEU A 1 102 ? 6.969 0.983 -16.013 1.00 81.12 102 LEU A N 1
ATOM 807 C CA . LEU A 1 102 ? 5.574 0.625 -16.225 1.00 81.12 102 LEU A CA 1
ATOM 808 C C . LEU A 1 102 ? 4.920 1.667 -17.143 1.00 81.12 102 LEU A C 1
ATOM 810 O O . LEU A 1 102 ? 4.828 2.834 -16.744 1.00 81.12 102 LEU A O 1
ATOM 814 N N . PRO A 1 103 ? 4.407 1.278 -18.321 1.00 87.06 103 PRO A N 1
ATOM 815 C CA . PRO A 1 103 ? 3.671 2.202 -19.170 1.00 87.06 103 PRO A CA 1
ATOM 816 C C . PRO A 1 103 ? 2.397 2.710 -18.470 1.00 87.06 103 PRO A C 1
ATOM 818 O O . PRO A 1 103 ? 1.743 1.983 -17.713 1.00 87.06 103 PRO A O 1
ATOM 821 N N . VAL A 1 104 ? 2.040 3.979 -18.687 1.00 87.62 104 VAL A N 1
ATOM 822 C CA . VAL A 1 104 ? 0.894 4.622 -18.009 1.00 87.62 104 VAL A CA 1
ATOM 823 C C . VAL A 1 104 ? -0.437 3.982 -18.418 1.00 87.62 104 VAL A C 1
ATOM 825 O O . VAL A 1 104 ? -1.332 3.823 -17.592 1.00 87.62 104 VAL A O 1
ATOM 828 N N . ASP A 1 105 ? -0.560 3.569 -19.672 1.00 90.00 105 ASP A N 1
ATOM 829 C CA . ASP A 1 105 ? -1.686 2.801 -20.205 1.00 90.00 105 ASP A CA 1
ATOM 830 C C . ASP A 1 105 ? -1.843 1.452 -19.488 1.00 90.00 105 ASP A C 1
ATOM 832 O O . ASP A 1 105 ? -2.947 1.111 -19.059 1.00 90.00 105 ASP A O 1
ATOM 836 N N . VAL A 1 106 ? -0.739 0.736 -19.245 1.00 86.81 106 VAL A N 1
ATOM 837 C CA . VAL A 1 106 ? -0.752 -0.514 -18.469 1.00 86.81 106 VAL A CA 1
ATOM 838 C C . VAL A 1 106 ? -1.179 -0.253 -17.024 1.00 86.81 106 VAL A C 1
ATOM 840 O O . VAL A 1 106 ? -1.983 -1.010 -16.474 1.00 86.81 106 VAL A O 1
ATOM 843 N N . LEU A 1 107 ? -0.704 0.834 -16.402 1.00 89.69 107 LEU A N 1
ATOM 844 C CA . LEU A 1 107 ? -1.165 1.239 -15.071 1.00 89.69 107 LEU A CA 1
ATOM 845 C C . LEU A 1 107 ? -2.683 1.445 -15.050 1.00 89.69 107 LEU A C 1
ATOM 847 O O . LEU A 1 107 ? -3.345 0.902 -14.168 1.00 89.69 107 LEU A O 1
ATOM 851 N N . LEU A 1 108 ? -3.228 2.199 -16.003 1.00 91.94 108 LEU A N 1
ATOM 852 C CA . LEU A 1 108 ? -4.657 2.505 -16.072 1.00 91.94 108 LEU A CA 1
ATOM 853 C C . LEU A 1 108 ? -5.500 1.247 -16.296 1.00 91.94 108 LEU A C 1
ATOM 855 O O . LEU A 1 108 ? -6.476 1.034 -15.577 1.00 91.94 108 LEU A O 1
ATOM 859 N N . TYR A 1 109 ? -5.096 0.392 -17.236 1.00 91.69 109 TYR A N 1
ATOM 860 C CA . TYR A 1 109 ? -5.805 -0.846 -17.549 1.00 91.69 109 TYR A CA 1
ATOM 861 C C . TYR A 1 109 ? -5.783 -1.843 -16.381 1.00 91.69 109 TYR A C 1
ATOM 863 O O . TYR A 1 109 ? -6.793 -2.471 -16.067 1.00 91.69 109 TYR A O 1
ATOM 871 N N . MET A 1 110 ? -4.647 -1.974 -15.692 1.00 91.12 110 MET A N 1
ATOM 872 C CA . MET A 1 110 ? -4.494 -2.944 -14.605 1.00 91.12 110 MET A CA 1
ATOM 873 C C . MET A 1 110 ? -4.913 -2.422 -13.235 1.00 91.12 110 MET A C 1
ATOM 875 O O . MET A 1 110 ? -5.047 -3.212 -12.297 1.00 91.12 110 MET A O 1
ATOM 879 N N . TRP A 1 111 ? -5.117 -1.115 -13.083 1.00 94.00 111 TRP A N 1
ATOM 880 C CA . TRP A 1 111 ? -5.456 -0.511 -11.800 1.00 94.00 111 TRP A CA 1
ATOM 881 C C . TRP A 1 111 ? -6.674 -1.159 -11.119 1.00 94.00 111 TRP A C 1
ATOM 883 O O . TRP A 1 111 ? -6.530 -1.517 -9.946 1.00 94.00 111 TRP A O 1
ATOM 893 N N . PRO A 1 112 ? -7.811 -1.426 -11.799 1.00 95.94 112 PRO A N 1
ATOM 894 C CA . PRO A 1 112 ? -8.957 -2.076 -11.163 1.00 95.94 112 PRO A CA 1
ATOM 895 C C . PRO A 1 112 ? -8.615 -3.449 -10.570 1.00 95.94 112 PRO A C 1
ATOM 897 O O . PRO A 1 112 ? -8.994 -3.754 -9.441 1.00 95.94 112 PRO A O 1
ATOM 900 N N . VAL A 1 113 ? -7.831 -4.259 -11.288 1.00 95.69 113 VAL A N 1
ATOM 901 C CA . VAL A 1 113 ? -7.398 -5.584 -10.815 1.00 95.69 113 VAL A CA 1
ATOM 902 C C . VAL A 1 113 ? -6.477 -5.444 -9.604 1.00 95.69 113 VAL A C 1
ATOM 904 O O . VAL A 1 113 ? -6.668 -6.107 -8.583 1.00 95.69 113 VAL A O 1
ATOM 907 N N . ARG A 1 114 ? -5.500 -4.536 -9.679 1.00 94.75 114 ARG A N 1
ATOM 908 C CA . ARG A 1 114 ? -4.547 -4.271 -8.589 1.00 94.75 114 ARG A CA 1
ATOM 909 C C . ARG A 1 114 ? -5.237 -3.791 -7.331 1.00 94.75 114 ARG A C 1
ATOM 911 O O . ARG A 1 114 ? -4.858 -4.188 -6.232 1.00 94.75 114 ARG A O 1
ATOM 918 N N . TRP A 1 115 ? -6.234 -2.938 -7.496 1.00 96.69 115 TRP A N 1
ATOM 919 C CA . TRP A 1 115 ? -7.054 -2.447 -6.413 1.00 96.69 115 TRP A CA 1
ATOM 920 C C . TRP A 1 115 ? -7.794 -3.583 -5.708 1.00 96.69 115 TRP A C 1
ATOM 922 O O . TRP A 1 115 ? -7.680 -3.705 -4.487 1.00 96.69 115 TRP A O 1
ATOM 932 N N . VAL A 1 116 ? -8.511 -4.423 -6.457 1.00 96.44 116 VAL A N 1
ATOM 933 C CA . VAL A 1 116 ? -9.279 -5.543 -5.895 1.00 96.44 116 VAL A CA 1
ATOM 934 C C . VAL A 1 116 ? -8.355 -6.507 -5.151 1.00 96.44 116 VAL A C 1
ATOM 936 O O . VAL A 1 116 ? -8.624 -6.862 -4.002 1.00 96.44 116 VAL A O 1
ATOM 939 N N . VAL A 1 117 ? -7.217 -6.862 -5.753 1.00 96.25 117 VAL A N 1
ATOM 940 C CA . VAL A 1 117 ? -6.201 -7.713 -5.118 1.00 96.25 117 VAL A CA 1
ATOM 941 C C . VAL A 1 117 ? -5.662 -7.068 -3.838 1.00 96.25 117 VAL A C 1
ATOM 943 O O . VAL A 1 117 ? -5.641 -7.712 -2.790 1.00 96.25 117 VAL A O 1
ATOM 946 N N . ALA A 1 118 ? -5.296 -5.784 -3.877 1.00 96.44 118 ALA A N 1
ATOM 947 C CA . ALA A 1 118 ? -4.829 -5.062 -2.695 1.00 96.44 118 ALA A CA 1
ATOM 948 C C . ALA A 1 118 ? -5.893 -5.024 -1.590 1.00 96.44 118 ALA A C 1
ATOM 950 O O . ALA A 1 118 ? -5.571 -5.228 -0.422 1.00 96.44 118 ALA A O 1
ATOM 951 N N . TYR A 1 119 ? -7.160 -4.790 -1.936 1.00 96.06 119 TYR A N 1
ATOM 952 C CA . TYR A 1 119 ? -8.267 -4.797 -0.985 1.00 96.06 119 TYR A CA 1
ATOM 953 C C . TYR A 1 119 ? -8.405 -6.150 -0.284 1.00 96.06 119 TYR A C 1
ATOM 955 O O . TYR A 1 119 ? -8.464 -6.185 0.945 1.00 96.06 119 TYR A O 1
ATOM 963 N N . PHE A 1 120 ? -8.402 -7.256 -1.029 1.00 94.69 120 PHE A N 1
ATOM 964 C CA . PHE A 1 120 ? -8.515 -8.585 -0.432 1.00 94.69 120 PHE A CA 1
ATOM 965 C C . PHE A 1 120 ? -7.306 -8.937 0.433 1.00 94.69 120 PHE A C 1
ATOM 967 O O . PHE A 1 120 ? -7.485 -9.379 1.567 1.00 94.69 120 PHE A O 1
ATOM 974 N N . ILE A 1 121 ? -6.088 -8.685 -0.051 1.00 95.12 121 ILE A N 1
ATOM 975 C CA . ILE A 1 121 ? -4.861 -8.953 0.709 1.00 95.12 121 ILE A CA 1
ATOM 976 C C . ILE A 1 121 ? -4.854 -8.151 2.015 1.00 95.12 121 ILE A C 1
ATOM 978 O O . ILE A 1 121 ? -4.589 -8.714 3.080 1.00 95.12 121 ILE A O 1
ATOM 982 N N . VAL A 1 122 ? -5.184 -6.857 1.961 1.00 93.44 122 VAL A N 1
ATOM 983 C CA . VAL A 1 122 ? -5.238 -6.005 3.155 1.00 93.44 122 VAL A CA 1
ATOM 984 C C . VAL A 1 122 ? -6.315 -6.492 4.108 1.00 93.44 122 VAL A C 1
ATOM 986 O O . VAL A 1 122 ? -6.010 -6.771 5.264 1.00 93.44 122 VAL A O 1
ATOM 989 N N . SER A 1 123 ? -7.554 -6.630 3.644 1.00 91.19 123 SER A N 1
ATOM 990 C CA . SER A 1 123 ? -8.687 -6.948 4.514 1.00 91.19 123 SER A CA 1
ATOM 991 C C . SER A 1 123 ? -8.583 -8.338 5.147 1.00 91.19 123 SER A C 1
ATOM 993 O O . SER A 1 123 ? -8.901 -8.480 6.324 1.00 91.19 123 SER A O 1
ATOM 995 N N . GLN A 1 124 ? -8.124 -9.348 4.401 1.00 89.94 124 GLN A N 1
ATOM 996 C CA . GLN A 1 124 ? -8.179 -10.750 4.835 1.00 89.94 124 GLN A CA 1
ATOM 997 C C . GLN A 1 124 ? -6.888 -11.246 5.492 1.00 89.94 124 GLN A C 1
ATOM 999 O O . GLN A 1 124 ? -6.945 -12.074 6.397 1.00 89.94 124 GLN A O 1
ATOM 1004 N N . ALA A 1 125 ? -5.724 -10.757 5.058 1.00 92.25 125 ALA A N 1
ATOM 1005 C CA . ALA A 1 125 ? -4.439 -11.300 5.498 1.00 92.25 125 ALA A CA 1
ATOM 1006 C C . ALA A 1 125 ? -3.604 -10.271 6.262 1.00 92.25 125 ALA A C 1
ATOM 1008 O O . ALA A 1 125 ? -3.232 -10.485 7.418 1.00 92.25 125 ALA A O 1
ATOM 1009 N N . VAL A 1 126 ? -3.322 -9.133 5.632 1.00 93.38 126 VAL A N 1
ATOM 1010 C CA . VAL A 1 126 ? -2.304 -8.204 6.130 1.00 93.38 126 VAL A CA 1
ATOM 1011 C C . VAL A 1 126 ? -2.806 -7.396 7.314 1.00 93.38 126 VAL A C 1
ATOM 1013 O O . VAL A 1 126 ? -2.058 -7.222 8.269 1.00 93.38 126 VAL A O 1
ATOM 1016 N N . ASN A 1 127 ? -4.057 -6.941 7.313 1.00 90.06 127 ASN A N 1
ATOM 1017 C CA . ASN A 1 127 ? -4.600 -6.171 8.426 1.00 90.06 127 ASN A CA 1
ATOM 1018 C C . ASN A 1 127 ? -4.681 -7.016 9.718 1.00 90.06 127 ASN A C 1
ATOM 1020 O O . ASN A 1 127 ? -4.094 -6.599 10.719 1.00 90.06 127 ASN A O 1
ATOM 1024 N N . PRO A 1 128 ? -5.264 -8.238 9.730 1.00 89.62 128 PRO A N 1
ATOM 1025 C CA . PRO A 1 128 ? -5.229 -9.102 10.916 1.00 89.62 128 PRO A CA 1
ATOM 1026 C C . PRO A 1 128 ? -3.809 -9.413 11.405 1.00 89.62 128 PRO A C 1
ATOM 1028 O O . PRO A 1 128 ? -3.550 -9.417 12.611 1.00 89.62 128 PRO A O 1
ATOM 1031 N N . LEU A 1 129 ? -2.877 -9.655 10.478 1.00 92.56 129 LEU A N 1
ATOM 1032 C CA . LEU A 1 129 ? -1.478 -9.902 10.812 1.00 92.56 129 LEU A CA 1
ATOM 1033 C C . LEU A 1 129 ? -0.814 -8.658 11.418 1.00 92.56 129 LEU A C 1
ATOM 1035 O O . LEU A 1 129 ? -0.143 -8.765 12.442 1.00 92.56 129 LEU A O 1
ATOM 1039 N N . ALA A 1 130 ? -1.048 -7.479 10.845 1.00 92.19 130 ALA A N 1
ATOM 1040 C CA . ALA A 1 130 ? -0.523 -6.210 11.333 1.00 92.19 130 ALA A CA 1
ATOM 1041 C C . ALA A 1 130 ? -1.010 -5.897 12.752 1.00 92.19 130 ALA A C 1
ATOM 1043 O O . ALA A 1 130 ? -0.209 -5.467 13.576 1.00 92.19 130 ALA A O 1
ATOM 1044 N N . PHE A 1 131 ? -2.276 -6.178 13.078 1.00 90.06 131 PHE A N 1
ATOM 1045 C CA . PHE A 1 131 ? -2.779 -6.056 14.451 1.00 90.06 131 PHE A CA 1
ATOM 1046 C C . PHE A 1 131 ? -2.037 -6.982 15.423 1.00 90.06 131 PHE A C 1
ATOM 1048 O O . PHE A 1 131 ? -1.604 -6.535 16.487 1.00 90.06 131 PHE A O 1
ATOM 1055 N N . LYS A 1 132 ? -1.843 -8.257 15.057 1.00 91.31 132 LYS A N 1
ATOM 1056 C CA . LYS A 1 132 ? -1.099 -9.222 15.886 1.00 91.31 132 LYS A CA 1
ATOM 1057 C C . LYS A 1 132 ? 0.354 -8.788 16.094 1.00 91.31 132 LYS A C 1
ATOM 1059 O O . LYS A 1 132 ? 0.855 -8.842 17.216 1.00 91.31 132 LYS A O 1
ATOM 1064 N N . LEU A 1 133 ? 1.022 -8.337 15.033 1.00 93.12 133 LEU A N 1
ATOM 1065 C CA . LEU A 1 133 ? 2.409 -7.874 15.086 1.00 93.12 133 LEU A CA 1
ATOM 1066 C C . LEU A 1 133 ? 2.548 -6.571 15.876 1.00 93.12 133 LEU A C 1
ATOM 1068 O O . LEU A 1 133 ? 3.444 -6.469 16.705 1.00 93.12 133 LEU A O 1
ATOM 1072 N N . ALA A 1 134 ? 1.638 -5.613 15.696 1.00 91.81 134 ALA A N 1
ATOM 1073 C CA . ALA A 1 134 ? 1.608 -4.376 16.475 1.00 91.81 134 ALA A CA 1
ATOM 1074 C C . ALA A 1 134 ? 1.463 -4.657 17.975 1.00 91.81 134 ALA A C 1
ATOM 1076 O O . ALA A 1 134 ? 2.190 -4.075 18.781 1.00 91.81 134 ALA A O 1
ATOM 1077 N N . GLY A 1 135 ? 0.579 -5.586 18.345 1.00 89.25 135 GLY A N 1
ATOM 1078 C CA . GLY A 1 135 ? 0.437 -6.034 19.728 1.00 89.25 135 GLY A CA 1
ATOM 1079 C C . GLY A 1 135 ? 1.706 -6.696 20.263 1.00 89.25 135 GLY A C 1
ATOM 1080 O O . GLY A 1 135 ? 2.169 -6.346 21.344 1.00 89.25 135 GLY A O 1
ATOM 1081 N N . LYS A 1 136 ? 2.303 -7.613 19.493 1.00 91.69 136 LYS A N 1
ATOM 1082 C CA . LYS A 1 136 ? 3.481 -8.385 19.918 1.00 91.69 136 LYS A CA 1
ATOM 1083 C C . LYS A 1 136 ? 4.764 -7.552 20.003 1.00 91.69 136 LYS A C 1
ATOM 1085 O O . LYS A 1 136 ? 5.533 -7.727 20.937 1.00 91.69 136 LYS A O 1
ATOM 1090 N N . VAL A 1 137 ? 5.017 -6.697 19.014 1.00 92.25 137 VAL A N 1
ATOM 1091 C CA . VAL A 1 137 ? 6.289 -5.972 18.860 1.00 92.25 137 VAL A CA 1
ATOM 1092 C C . VAL A 1 137 ? 6.272 -4.642 19.606 1.00 92.25 137 VAL A C 1
ATOM 1094 O O . VAL A 1 137 ? 7.273 -4.267 20.204 1.00 92.25 137 VAL A O 1
ATOM 1097 N N . PHE A 1 138 ? 5.140 -3.935 19.596 1.00 90.12 138 PHE A N 1
ATOM 1098 C CA . PHE A 1 138 ? 5.037 -2.586 20.159 1.00 90.12 138 PHE A CA 1
ATOM 1099 C C . PHE A 1 138 ? 4.124 -2.500 21.388 1.00 90.12 138 PHE A C 1
ATOM 1101 O O . PHE A 1 138 ? 3.836 -1.399 21.850 1.00 90.12 138 PHE A O 1
ATOM 1108 N N . GLY A 1 139 ? 3.613 -3.628 21.896 1.00 85.81 139 GLY A N 1
ATOM 1109 C CA . GLY A 1 139 ? 2.659 -3.632 23.010 1.00 85.81 139 GLY A CA 1
ATOM 1110 C C . GLY A 1 139 ? 1.345 -2.910 22.684 1.00 85.81 139 GLY A C 1
ATOM 1111 O O . GLY A 1 139 ? 0.650 -2.449 23.590 1.00 85.81 139 GLY A O 1
ATOM 1112 N N . PHE A 1 140 ? 1.007 -2.754 21.398 1.00 81.44 140 PHE A N 1
ATOM 1113 C CA . PHE A 1 140 ? -0.152 -1.972 20.983 1.00 81.44 140 PHE A CA 1
ATOM 1114 C C . PHE A 1 140 ? -1.456 -2.681 21.364 1.00 81.44 140 PHE A C 1
ATOM 1116 O O . PHE A 1 140 ? -1.768 -3.750 20.839 1.00 81.44 140 PHE A O 1
ATOM 1123 N N . ASN A 1 141 ? -2.246 -2.064 22.248 1.00 72.38 141 ASN A N 1
ATOM 1124 C CA . ASN A 1 141 ? -3.573 -2.552 22.606 1.00 72.38 141 ASN A CA 1
ATOM 1125 C C . ASN A 1 141 ? -4.659 -1.692 21.928 1.00 72.38 141 ASN A C 1
ATOM 1127 O O . ASN A 1 141 ? -4.852 -0.543 22.335 1.00 72.38 141 ASN A O 1
ATOM 1131 N N . PRO A 1 142 ? -5.392 -2.227 20.932 1.00 59.72 142 PRO A N 1
ATOM 1132 C CA . PRO A 1 142 ? -6.418 -1.480 20.203 1.00 59.72 142 PRO A CA 1
ATOM 1133 C C . PRO A 1 142 ? -7.639 -1.097 21.055 1.00 59.72 142 PRO A C 1
ATOM 1135 O O . PRO A 1 142 ? -8.463 -0.325 20.584 1.00 59.72 142 PRO A O 1
ATOM 1138 N N . MET A 1 143 ? -7.776 -1.623 22.281 1.00 52.06 143 MET A N 1
ATOM 1139 C CA . MET A 1 143 ? -8.894 -1.320 23.190 1.00 52.06 143 MET A CA 1
ATOM 1140 C C . MET A 1 143 ? -8.549 -0.314 24.300 1.00 52.06 143 MET A C 1
ATOM 1142 O O . MET A 1 143 ? -9.414 0.007 25.109 1.00 52.06 143 MET A O 1
ATOM 1146 N N . LYS A 1 144 ? -7.297 0.155 24.390 1.00 44.56 144 LYS A N 1
ATOM 1147 C CA . LYS A 1 144 ? -6.841 1.088 25.443 1.00 44.56 144 LYS A CA 1
ATOM 1148 C C . LYS A 1 144 ? -6.424 2.474 24.923 1.00 44.56 144 LYS A C 1
ATOM 1150 O O . LYS A 1 144 ? -5.971 3.285 25.723 1.00 44.56 144 LYS A O 1
ATOM 1155 N N . ASN A 1 145 ? -6.556 2.742 23.623 1.00 41.44 145 ASN A N 1
ATOM 1156 C CA . ASN A 1 145 ? -6.114 3.971 22.941 1.00 41.44 145 ASN A CA 1
ATOM 1157 C C . ASN A 1 145 ? -7.139 4.451 21.915 1.00 41.44 145 ASN A C 1
ATOM 1159 O O . ASN A 1 145 ? -6.999 5.623 21.483 1.00 41.44 145 ASN A O 1
#